Protein AF-A0AAW5JBS5-F1 (afdb_monomer_lite)

Secondary structure (DSSP, 8-state):
--------------PPPPPHHHHHHH-SS---HHHHHHHHHHHHHHHHHHHTT----S-S-----

Structure (mmCIF, N/CA/C/O backbone):
data_AF-A0AAW5JBS5-F1
#
_entry.id   AF-A0AAW5JBS5-F1
#
loop_
_atom_site.group_PDB
_atom_site.id
_atom_site.type_symbol
_atom_site.label_atom_id
_atom_site.label_alt_id
_atom_site.label_comp_id
_atom_site.label_asym_id
_atom_site.label_entity_id
_atom_site.label_seq_id
_atom_site.pdbx_PDB_ins_code
_atom_site.Cartn_x
_atom_site.Cartn_y
_atom_site.Cartn_z
_atom_site.occupancy
_atom_site.B_iso_or_equiv
_atom_site.auth_seq_id
_atom_site.auth_comp_id
_atom_site.auth_asym_id
_atom_site.auth_atom_id
_atom_site.pdbx_PDB_model_num
ATOM 1 N N . MET A 1 1 ? 11.649 46.854 -4.626 1.00 43.59 1 MET A N 1
ATOM 2 C CA . MET A 1 1 ? 10.713 46.016 -5.414 1.00 43.59 1 MET A CA 1
ATOM 3 C C . MET A 1 1 ? 10.687 44.628 -4.790 1.00 43.59 1 MET A C 1
ATOM 5 O O . MET A 1 1 ? 11.766 44.069 -4.636 1.00 43.59 1 MET A O 1
ATOM 9 N N . PRO A 1 2 ? 9.533 44.075 -4.379 1.00 52.16 2 PRO A N 1
ATOM 10 C CA . PRO A 1 2 ? 9.496 42.718 -3.849 1.00 52.16 2 PRO A CA 1
ATOM 11 C C . PRO A 1 2 ? 9.644 41.722 -5.004 1.00 52.16 2 PRO A C 1
ATOM 13 O O . PRO A 1 2 ? 8.884 41.744 -5.974 1.00 52.16 2 PRO A O 1
ATOM 16 N N . THR A 1 3 ? 10.666 40.875 -4.923 1.00 55.62 3 THR A N 1
ATOM 17 C CA . THR A 1 3 ? 10.929 39.804 -5.881 1.00 55.62 3 THR A CA 1
ATOM 18 C C . THR A 1 3 ? 9.844 38.737 -5.746 1.00 55.62 3 THR A C 1
ATOM 20 O O . THR A 1 3 ? 9.641 38.149 -4.684 1.00 55.62 3 THR A O 1
ATOM 23 N N . LYS A 1 4 ? 9.100 38.503 -6.833 1.00 54.00 4 LYS A N 1
ATOM 24 C CA . LYS A 1 4 ? 8.101 37.433 -6.912 1.00 54.00 4 LYS A CA 1
ATOM 25 C C . LYS A 1 4 ? 8.808 36.103 -6.636 1.00 54.00 4 LYS A C 1
ATOM 27 O O . LYS A 1 4 ? 9.662 35.692 -7.421 1.00 54.00 4 LYS A O 1
ATOM 32 N N . LYS A 1 5 ? 8.475 35.445 -5.520 1.00 57.97 5 LYS A N 1
ATOM 33 C CA . LYS A 1 5 ? 8.913 34.073 -5.232 1.00 57.97 5 LYS A CA 1
ATOM 34 C C . LYS A 1 5 ? 8.458 33.199 -6.396 1.00 57.97 5 LYS A C 1
ATOM 36 O O . LYS A 1 5 ? 7.260 33.071 -6.640 1.00 57.97 5 LYS A O 1
ATOM 41 N N . LYS A 1 6 ? 9.425 32.659 -7.140 1.00 50.47 6 LYS A N 1
ATOM 42 C CA . LYS A 1 6 ? 9.189 31.675 -8.191 1.00 50.47 6 LYS A CA 1
ATOM 43 C C . LYS A 1 6 ? 8.398 30.538 -7.554 1.00 50.47 6 LYS A C 1
ATOM 45 O O . LYS A 1 6 ? 8.860 29.939 -6.585 1.00 50.47 6 LYS A O 1
ATOM 50 N N . SER A 1 7 ? 7.173 30.349 -8.031 1.00 49.75 7 SER A N 1
ATOM 51 C CA . SER A 1 7 ? 6.296 29.271 -7.607 1.00 49.75 7 SER A CA 1
ATOM 52 C C . SER A 1 7 ? 7.096 27.977 -7.638 1.00 49.75 7 SER A C 1
ATOM 54 O O . SER A 1 7 ? 7.717 27.646 -8.650 1.00 49.75 7 SER A O 1
ATOM 56 N N . ALA A 1 8 ? 7.117 27.271 -6.510 1.00 54.97 8 ALA A N 1
ATOM 57 C CA . ALA A 1 8 ? 7.650 25.924 -6.411 1.00 54.97 8 ALA A CA 1
ATOM 58 C C . ALA A 1 8 ? 6.706 24.969 -7.156 1.00 54.97 8 ALA A C 1
ATOM 60 O O . ALA A 1 8 ? 6.121 24.068 -6.577 1.00 54.97 8 ALA A O 1
ATOM 61 N N . ASN A 1 9 ? 6.541 25.184 -8.460 1.00 52.47 9 ASN A N 1
ATOM 62 C CA . ASN A 1 9 ? 6.017 24.193 -9.381 1.00 52.47 9 ASN A CA 1
ATOM 63 C C . ASN A 1 9 ? 7.208 23.336 -9.831 1.00 52.47 9 ASN A C 1
ATOM 65 O O . ASN A 1 9 ? 7.535 23.232 -11.011 1.00 52.47 9 ASN A O 1
ATOM 69 N N . ALA A 1 10 ? 7.936 22.797 -8.850 1.00 54.16 10 ALA A N 1
ATOM 70 C CA . ALA A 1 10 ? 8.839 21.689 -9.079 1.00 54.16 10 ALA A CA 1
ATOM 71 C C . ALA A 1 10 ? 7.918 20.499 -9.312 1.00 54.16 10 ALA A C 1
ATOM 73 O O . ALA A 1 10 ? 7.492 19.884 -8.342 1.00 54.16 10 ALA A O 1
ATOM 74 N N . THR A 1 11 ? 7.509 20.317 -10.576 1.00 55.97 11 THR A N 1
ATOM 75 C CA . THR A 1 11 ? 6.923 19.098 -11.154 1.00 55.97 11 THR A CA 1
ATOM 76 C C . THR A 1 11 ? 6.586 18.080 -10.075 1.00 55.97 11 THR A C 1
ATOM 78 O O . THR A 1 11 ? 7.455 17.283 -9.709 1.00 55.97 11 THR A O 1
ATOM 81 N N . ALA A 1 12 ? 5.383 18.181 -9.496 1.00 62.22 12 ALA A N 1
ATOM 82 C CA . ALA A 1 12 ? 4.891 17.182 -8.564 1.00 62.22 12 ALA A CA 1
ATOM 83 C C . ALA A 1 12 ? 4.973 15.863 -9.322 1.00 62.22 12 ALA A C 1
ATOM 85 O O . ALA A 1 12 ? 4.237 15.648 -10.281 1.00 62.22 12 ALA A O 1
ATOM 86 N N . ARG A 1 13 ? 5.999 15.072 -9.007 1.00 67.69 13 ARG A N 1
ATOM 87 C CA . ARG A 1 13 ? 6.287 13.828 -9.702 1.00 67.69 13 ARG A CA 1
ATOM 88 C C . ARG A 1 13 ? 5.027 13.002 -9.530 1.00 67.69 13 ARG A C 1
ATOM 90 O O . ARG A 1 13 ? 4.670 12.734 -8.384 1.00 67.69 13 ARG A O 1
ATOM 97 N N . GLU A 1 14 ? 4.326 12.711 -10.624 1.00 76.94 14 GLU A N 1
ATOM 98 C CA . GLU A 1 14 ? 3.111 11.908 -10.552 1.00 76.94 14 GLU A CA 1
ATOM 99 C C . GLU A 1 14 ? 3.491 10.592 -9.889 1.00 76.94 14 GLU A C 1
ATOM 101 O O . GLU A 1 14 ? 4.274 9.799 -10.418 1.00 76.94 14 GLU A O 1
ATOM 106 N N . LEU A 1 15 ? 3.031 10.434 -8.650 1.00 78.31 15 LEU A N 1
ATOM 107 C CA . LEU A 1 15 ? 3.237 9.207 -7.918 1.00 78.31 15 LEU A CA 1
ATOM 108 C C . LEU A 1 15 ? 2.346 8.155 -8.574 1.00 78.31 15 LEU A C 1
ATOM 110 O O . LEU A 1 15 ? 1.186 8.452 -8.879 1.00 78.31 15 LEU A O 1
ATOM 114 N N . PRO A 1 16 ? 2.860 6.937 -8.800 1.00 80.56 16 PRO A N 1
ATOM 115 C CA . PRO A 1 16 ? 2.016 5.858 -9.273 1.00 80.56 16 PRO A CA 1
ATOM 116 C C . PRO A 1 16 ? 0.871 5.654 -8.278 1.00 80.56 16 PRO A C 1
ATOM 118 O O . PRO A 1 16 ? 1.087 5.607 -7.065 1.00 80.56 16 PRO A O 1
ATOM 121 N N . SER A 1 17 ? -0.351 5.546 -8.799 1.00 87.88 17 SER A N 1
ATOM 122 C CA . SER A 1 17 ? -1.499 5.171 -7.980 1.00 87.88 17 SER A CA 1
ATOM 123 C C . SER A 1 17 ? -1.296 3.744 -7.471 1.00 87.88 17 SER A C 1
ATOM 125 O O . SER A 1 17 ? -0.953 2.850 -8.248 1.00 87.88 17 SER A O 1
ATOM 127 N N . ILE A 1 18 ? -1.473 3.538 -6.166 1.00 86.81 18 ILE A N 1
ATOM 128 C CA . ILE A 1 18 ? -1.413 2.213 -5.548 1.00 86.81 18 ILE A CA 1
ATOM 129 C C . ILE A 1 18 ? -2.843 1.659 -5.529 1.00 86.81 18 ILE A C 1
ATOM 131 O O . ILE A 1 18 ? -3.710 2.285 -4.917 1.00 86.81 18 ILE A O 1
ATOM 135 N N . PRO A 1 19 ? -3.112 0.510 -6.177 1.00 91.44 19 PRO A N 1
ATOM 136 C CA . PRO A 1 19 ? -4.418 -0.137 -6.117 1.00 91.44 19 PRO A CA 1
ATOM 137 C C . PRO A 1 19 ? -4.872 -0.399 -4.676 1.00 91.44 19 PRO A C 1
ATOM 139 O O . PRO A 1 19 ? -4.083 -0.875 -3.858 1.00 91.44 19 PRO A O 1
ATOM 142 N N . GLN A 1 20 ? -6.152 -0.150 -4.385 1.00 89.25 20 GLN A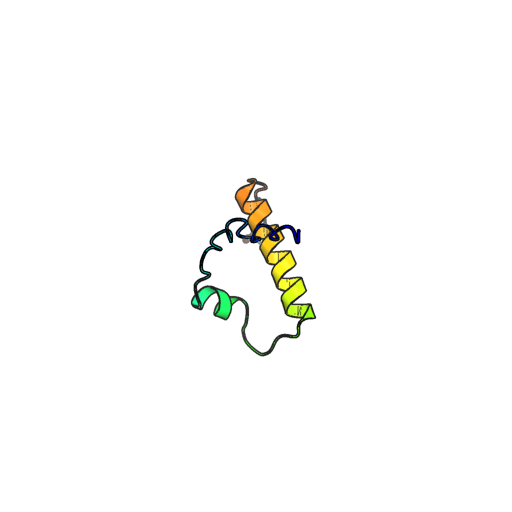 N 1
ATOM 143 C CA . GLN A 1 20 ? -6.733 -0.342 -3.050 1.00 89.25 20 GLN A CA 1
ATOM 144 C C . GLN A 1 20 ? -6.559 -1.781 -2.539 1.00 89.25 20 GLN A C 1
ATOM 146 O O . GLN A 1 20 ?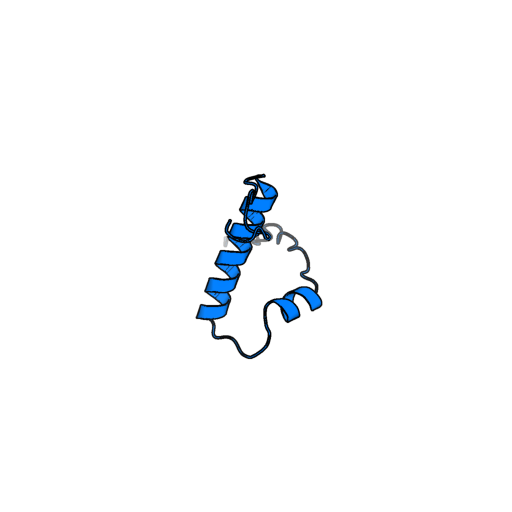 -6.146 -1.973 -1.399 1.00 89.25 20 GLN A O 1
ATOM 151 N N . GLU A 1 21 ? -6.735 -2.776 -3.409 1.00 91.25 21 GLU A N 1
ATOM 152 C CA . GLU A 1 21 ? -6.528 -4.195 -3.085 1.00 91.25 21 GLU A CA 1
ATOM 153 C C . GLU A 1 21 ? -5.123 -4.492 -2.525 1.00 91.25 21 GLU A C 1
ATOM 155 O O . GLU A 1 21 ? -4.954 -5.392 -1.705 1.00 91.25 21 GLU A O 1
ATOM 160 N N . LEU A 1 22 ? -4.089 -3.744 -2.943 1.00 89.50 22 LEU A N 1
ATOM 161 C CA . LEU A 1 22 ? -2.733 -3.912 -2.402 1.00 89.50 22 LEU A CA 1
ATOM 162 C C . LEU A 1 22 ? -2.598 -3.309 -1.001 1.00 89.50 22 LEU A C 1
ATOM 164 O O . LEU A 1 22 ? -1.861 -3.840 -0.171 1.00 89.50 22 LEU A O 1
ATOM 168 N N . ILE A 1 23 ? -3.316 -2.218 -0.731 1.00 89.56 23 ILE A N 1
ATOM 169 C CA . ILE A 1 23 ? -3.349 -1.581 0.589 1.00 89.56 23 ILE A CA 1
ATOM 170 C C . ILE A 1 23 ? -4.048 -2.511 1.582 1.00 89.56 23 ILE A C 1
ATOM 172 O O . ILE A 1 23 ? -3.530 -2.734 2.672 1.00 89.56 23 ILE A O 1
ATOM 176 N N . GLU A 1 24 ? -5.168 -3.115 1.188 1.00 90.50 24 GLU A N 1
ATOM 177 C CA . GLU A 1 24 ? -5.929 -4.055 2.024 1.00 90.50 24 GLU A CA 1
ATOM 178 C C . GLU A 1 24 ? -5.142 -5.336 2.346 1.00 90.50 24 GLU A C 1
ATOM 180 O O . GLU A 1 24 ? -5.267 -5.898 3.435 1.00 90.50 24 GLU A O 1
ATOM 185 N N . GLN A 1 25 ? -4.249 -5.775 1.452 1.00 87.31 25 GLN A N 1
ATOM 186 C CA . GLN A 1 25 ? -3.332 -6.884 1.740 1.00 87.31 25 GLN A CA 1
ATOM 187 C C . GLN A 1 25 ? -2.275 -6.527 2.794 1.00 87.31 25 GLN A C 1
ATOM 189 O O . GLN A 1 25 ? -1.880 -7.393 3.582 1.00 87.31 25 GLN A O 1
ATOM 194 N N . PHE A 1 26 ? -1.826 -5.269 2.815 1.00 84.00 26 PHE A N 1
ATOM 195 C CA . PHE A 1 26 ? -0.831 -4.766 3.765 1.00 84.00 26 PHE A CA 1
ATOM 196 C C . PHE A 1 26 ? -1.444 -4.356 5.110 1.00 84.00 26 PHE A C 1
ATOM 198 O O . PHE A 1 26 ? -0.784 -4.468 6.141 1.00 84.00 26 PHE A O 1
ATOM 205 N N . VAL A 1 27 ? -2.703 -3.911 5.114 1.00 87.06 27 VAL A N 1
ATOM 206 C CA . VAL A 1 27 ? -3.393 -3.355 6.283 1.00 87.06 27 VAL A CA 1
ATOM 207 C C . VAL A 1 27 ? -4.648 -4.174 6.582 1.00 87.06 27 VAL A C 1
ATOM 209 O O . VAL A 1 27 ? -5.702 -3.967 5.992 1.00 87.06 27 VAL A O 1
ATOM 212 N N . LYS A 1 28 ? -4.551 -5.100 7.544 1.00 81.81 28 LYS A N 1
ATOM 213 C CA . LYS A 1 28 ? -5.652 -6.010 7.935 1.00 81.81 28 LYS A CA 1
ATOM 214 C C . LYS A 1 28 ? -6.483 -5.526 9.133 1.00 81.81 28 LYS A C 1
ATOM 216 O O . LYS A 1 28 ? -7.301 -6.271 9.664 1.00 81.81 28 LYS A O 1
ATOM 221 N N . GLY A 1 29 ? -6.249 -4.301 9.595 1.00 85.44 29 GLY A N 1
ATOM 222 C CA . GLY A 1 29 ? -6.891 -3.715 10.769 1.00 85.44 29 GLY A CA 1
ATOM 223 C C . GLY A 1 29 ? -6.185 -2.431 11.209 1.00 85.44 29 GLY A C 1
ATOM 224 O O . GLY A 1 29 ? -5.272 -1.973 10.518 1.00 85.44 29 GLY A O 1
ATOM 225 N N . PRO A 1 30 ? -6.581 -1.835 12.346 1.00 89.94 30 PRO A N 1
ATOM 226 C CA . PRO A 1 30 ? -5.916 -0.651 12.877 1.00 89.94 30 PRO A CA 1
ATOM 227 C C . PRO A 1 30 ? -4.417 -0.910 13.090 1.00 89.94 30 PRO A C 1
ATOM 229 O O . PRO A 1 30 ? -4.041 -1.835 13.808 1.00 89.94 30 PRO A O 1
ATOM 232 N N . MET A 1 31 ? -3.562 -0.093 12.474 1.00 92.88 31 MET A N 1
ATOM 233 C CA . MET A 1 31 ? -2.110 -0.135 12.661 1.00 92.88 31 MET A CA 1
ATOM 234 C C . MET A 1 31 ? -1.629 1.139 13.350 1.00 92.88 31 MET A C 1
ATOM 236 O O . MET A 1 31 ? -2.141 2.230 13.090 1.00 92.88 31 MET A O 1
ATOM 240 N N . SER A 1 32 ? -0.623 1.005 14.215 1.00 94.69 32 SER A N 1
ATOM 241 C CA . SER A 1 32 ? 0.093 2.159 14.756 1.00 94.69 32 SER A CA 1
ATOM 242 C C . SER A 1 32 ? 0.965 2.806 13.675 1.00 94.69 32 SER A C 1
ATOM 244 O O . SER A 1 32 ? 1.346 2.165 12.692 1.00 94.69 32 SER A O 1
ATOM 246 N N . ALA A 1 33 ? 1.321 4.078 13.869 1.00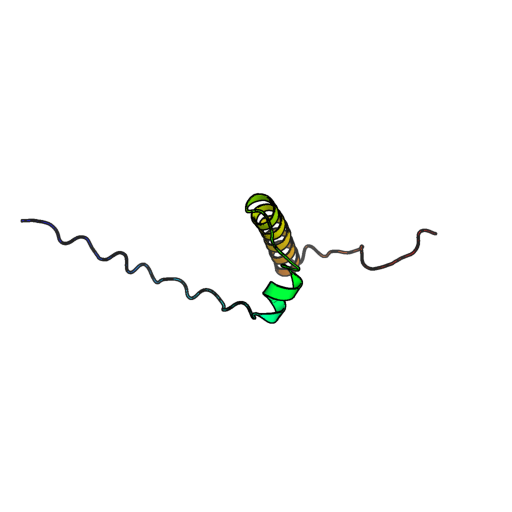 94.38 33 ALA A N 1
ATOM 247 C CA . ALA A 1 33 ? 2.234 4.784 12.967 1.00 94.38 33 ALA A CA 1
ATOM 248 C C . ALA A 1 33 ? 3.601 4.081 12.853 1.00 94.38 33 ALA A C 1
ATOM 250 O O . ALA A 1 33 ? 4.168 4.009 11.765 1.00 94.38 33 ALA A O 1
ATOM 251 N N . GLU A 1 34 ? 4.090 3.512 13.956 1.00 94.81 34 GLU A N 1
ATOM 252 C CA . GLU A 1 34 ? 5.334 2.735 14.013 1.00 94.81 34 GLU A CA 1
ATOM 253 C C . GLU 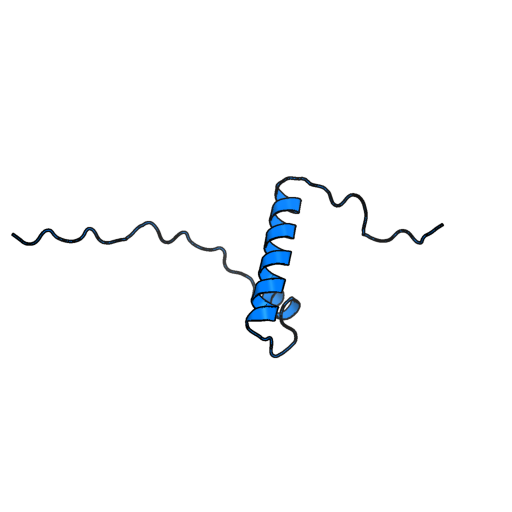A 1 34 ? 5.243 1.477 13.142 1.00 94.81 34 GLU A C 1
ATOM 255 O O . GLU A 1 34 ? 6.085 1.268 12.272 1.00 94.81 34 GLU A O 1
ATOM 260 N N . ALA A 1 35 ? 4.165 0.696 13.277 1.00 91.69 35 ALA A N 1
ATOM 261 C CA . ALA A 1 35 ? 3.964 -0.504 12.469 1.00 91.69 35 ALA A CA 1
ATOM 262 C C . ALA A 1 35 ? 3.845 -0.178 10.967 1.00 91.69 35 ALA A C 1
ATOM 264 O O . ALA A 1 35 ? 4.329 -0.932 10.122 1.00 91.69 35 ALA A O 1
ATOM 265 N N . ILE A 1 36 ? 3.226 0.958 10.621 1.00 92.81 36 ILE A N 1
ATOM 266 C CA . ILE A 1 36 ? 3.146 1.452 9.236 1.00 92.81 36 ILE A CA 1
ATOM 267 C C . ILE A 1 36 ? 4.539 1.812 8.706 1.00 92.81 36 ILE A C 1
ATOM 269 O O . ILE A 1 36 ? 4.869 1.491 7.559 1.00 92.81 36 ILE A O 1
ATOM 273 N N . GLN A 1 37 ? 5.363 2.473 9.522 1.00 93.81 37 GLN A N 1
ATOM 274 C CA . GLN A 1 37 ? 6.725 2.847 9.151 1.00 93.81 37 GLN A CA 1
ATOM 275 C C . GLN A 1 37 ? 7.593 1.608 8.908 1.00 93.81 37 GLN A C 1
ATOM 277 O O . GLN A 1 37 ? 8.255 1.527 7.869 1.00 93.81 37 GLN A O 1
ATOM 282 N N . ASP A 1 38 ? 7.545 0.631 9.812 1.00 92.94 38 ASP A N 1
ATOM 283 C CA . ASP A 1 38 ? 8.307 -0.613 9.700 1.00 92.94 38 ASP A CA 1
ATOM 284 C C . ASP A 1 38 ? 7.905 -1.402 8.447 1.00 92.94 38 ASP A C 1
ATOM 286 O O . ASP A 1 38 ? 8.760 -1.803 7.649 1.00 92.94 38 ASP A O 1
ATOM 290 N N . ALA A 1 39 ? 6.597 -1.540 8.208 1.00 90.38 39 ALA A N 1
ATOM 291 C CA . ALA A 1 39 ? 6.064 -2.191 7.014 1.00 90.38 39 ALA A CA 1
ATOM 292 C C . ALA A 1 39 ? 6.511 -1.478 5.723 1.00 90.38 39 ALA A C 1
ATOM 294 O O . ALA A 1 39 ? 6.909 -2.124 4.749 1.00 90.38 39 ALA A O 1
ATOM 295 N N . SER A 1 40 ? 6.518 -0.143 5.725 1.00 91.69 40 SER A N 1
ATOM 296 C CA . SER A 1 40 ? 6.959 0.666 4.584 1.00 91.69 40 SER A CA 1
ATOM 297 C C . SER A 1 40 ? 8.454 0.506 4.296 1.00 91.69 40 SER A C 1
ATOM 299 O O . SER A 1 40 ? 8.851 0.414 3.131 1.00 91.69 40 SER A O 1
ATOM 301 N N . MET A 1 41 ? 9.299 0.445 5.333 1.00 94.12 41 MET A N 1
ATOM 302 C CA . MET A 1 41 ? 10.736 0.199 5.166 1.00 94.12 41 MET A CA 1
ATOM 303 C C . MET A 1 41 ? 11.004 -1.188 4.579 1.00 94.12 41 MET A C 1
ATOM 305 O O . MET A 1 41 ? 11.773 -1.305 3.621 1.00 94.12 41 MET A O 1
ATOM 309 N N . ALA A 1 42 ? 10.336 -2.220 5.105 1.00 90.62 42 ALA A N 1
ATOM 310 C CA . ALA A 1 42 ? 10.446 -3.584 4.598 1.00 90.62 42 ALA A CA 1
ATOM 311 C C . ALA A 1 42 ? 10.013 -3.676 3.125 1.00 90.62 42 ALA A C 1
ATOM 313 O O . ALA A 1 42 ? 10.732 -4.242 2.298 1.00 90.62 42 ALA A O 1
ATOM 314 N N . PHE A 1 43 ? 8.888 -3.049 2.767 1.00 90.88 43 PHE A N 1
ATOM 315 C CA . PHE A 1 43 ? 8.393 -3.025 1.392 1.00 90.88 43 PHE A CA 1
ATOM 316 C C . PHE A 1 43 ? 9.346 -2.293 0.441 1.00 90.88 43 PHE A C 1
ATOM 318 O O . PHE A 1 43 ? 9.692 -2.813 -0.620 1.00 90.88 43 PHE A O 1
ATOM 325 N N . LYS A 1 44 ? 9.842 -1.114 0.837 1.00 92.12 44 LYS 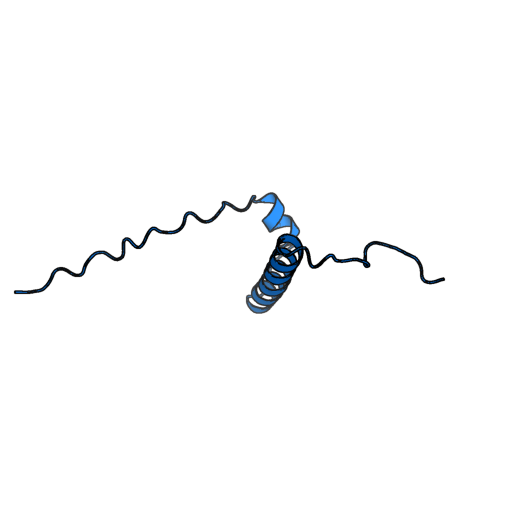A N 1
ATOM 326 C CA . LYS A 1 44 ? 10.816 -0.353 0.043 1.00 92.12 44 LYS A CA 1
ATOM 327 C C . LYS A 1 44 ? 12.086 -1.164 -0.216 1.00 92.12 44 LYS A C 1
ATOM 329 O O . LYS A 1 44 ? 12.591 -1.142 -1.337 1.00 92.12 44 LYS A O 1
ATOM 334 N N . LYS A 1 45 ? 12.590 -1.885 0.790 1.00 92.81 45 LYS A N 1
ATOM 335 C CA . LYS A 1 45 ? 13.746 -2.778 0.635 1.00 92.81 45 LYS A CA 1
ATOM 336 C C . LYS A 1 45 ? 13.463 -3.876 -0.393 1.00 92.81 45 LYS A C 1
ATOM 338 O O . LYS A 1 45 ? 14.239 -4.024 -1.332 1.00 92.81 45 LYS A O 1
ATOM 343 N N . ALA A 1 46 ? 12.333 -4.571 -0.265 1.00 90.69 46 ALA A N 1
ATOM 344 C CA . ALA A 1 46 ? 11.950 -5.641 -1.186 1.00 90.69 46 ALA A CA 1
ATOM 345 C C . ALA A 1 46 ? 11.813 -5.151 -2.641 1.00 90.69 46 ALA A C 1
ATOM 347 O O . ALA A 1 46 ? 12.264 -5.827 -3.565 1.00 90.69 46 ALA A O 1
ATOM 348 N N . LEU A 1 47 ? 11.247 -3.955 -2.858 1.00 90.62 47 LEU A N 1
ATOM 349 C CA . LEU A 1 47 ? 11.162 -3.345 -4.191 1.00 90.62 47 LEU A CA 1
ATOM 350 C C . LEU A 1 47 ? 12.544 -3.073 -4.794 1.00 90.62 47 LEU A C 1
ATOM 352 O O . LEU A 1 47 ? 12.757 -3.340 -5.975 1.00 90.62 47 LEU A O 1
ATOM 356 N N . ILE A 1 48 ? 13.479 -2.553 -3.993 1.00 90.44 48 ILE A N 1
ATOM 357 C CA . ILE A 1 48 ? 14.848 -2.271 -4.436 1.00 90.44 48 ILE A CA 1
ATOM 358 C C . ILE A 1 48 ? 15.569 -3.573 -4.793 1.00 90.44 48 ILE A C 1
ATOM 360 O O . ILE A 1 48 ? 16.161 -3.658 -5.862 1.00 90.44 48 ILE A O 1
ATOM 364 N N . GLU A 1 49 ? 15.481 -4.601 -3.951 1.00 88.12 49 GLU A N 1
ATOM 365 C CA . GLU A 1 49 ? 16.112 -5.901 -4.216 1.00 88.12 49 GLU A CA 1
ATOM 366 C C . GLU A 1 49 ? 15.554 -6.556 -5.482 1.00 88.12 49 GLU A C 1
ATOM 368 O O . GLU A 1 49 ? 16.316 -7.016 -6.334 1.00 88.12 49 GLU A O 1
ATOM 373 N N . ARG A 1 50 ? 14.229 -6.498 -5.669 1.00 87.12 50 ARG A N 1
ATOM 374 C CA . ARG A 1 50 ? 13.572 -6.993 -6.881 1.00 87.12 50 ARG A CA 1
ATOM 375 C C . ARG A 1 50 ? 13.989 -6.218 -8.131 1.00 87.12 50 ARG A C 1
ATOM 377 O O . ARG A 1 50 ? 14.183 -6.835 -9.174 1.00 87.12 50 ARG A O 1
ATOM 384 N N . ALA A 1 51 ? 14.104 -4.894 -8.044 1.00 86.88 51 ALA A N 1
ATOM 385 C CA . ALA A 1 51 ? 14.472 -4.045 -9.175 1.00 86.88 51 ALA A CA 1
ATOM 386 C C . ALA A 1 51 ? 15.961 -4.148 -9.540 1.00 86.88 51 ALA A C 1
ATOM 388 O O . ALA A 1 51 ? 16.309 -4.047 -10.713 1.00 86.88 51 ALA A O 1
ATOM 389 N N . LEU A 1 52 ? 16.833 -4.354 -8.551 1.00 89.38 52 LEU A N 1
ATOM 390 C CA . LEU A 1 52 ? 18.280 -4.459 -8.748 1.00 89.38 52 LEU A CA 1
ATOM 391 C C . LEU A 1 52 ? 18.749 -5.880 -9.090 1.00 89.38 52 LEU A C 1
ATOM 393 O O . LEU A 1 52 ? 19.946 -6.085 -9.268 1.00 89.38 52 LEU A O 1
ATOM 397 N N . GLY A 1 53 ? 17.839 -6.856 -9.180 1.00 69.56 53 GLY A N 1
ATOM 398 C CA . GLY A 1 53 ? 18.215 -8.246 -9.443 1.00 69.56 53 GLY A CA 1
ATOM 399 C C . GLY A 1 53 ? 19.065 -8.848 -8.323 1.00 69.56 53 GLY A C 1
ATOM 400 O O . GLY A 1 53 ? 19.804 -9.797 -8.562 1.00 69.56 53 GLY A O 1
ATOM 401 N N . ALA A 1 54 ? 18.971 -8.312 -7.099 1.00 61.62 54 ALA A N 1
ATOM 402 C CA . ALA A 1 54 ? 19.452 -9.001 -5.909 1.00 61.62 54 ALA A CA 1
ATOM 403 C C . ALA A 1 54 ? 18.430 -10.102 -5.618 1.00 61.62 54 ALA A C 1
ATOM 405 O O . ALA A 1 54 ? 17.496 -9.941 -4.833 1.00 61.62 54 ALA A O 1
ATOM 406 N N . GLU A 1 55 ? 18.529 -11.173 -6.398 1.00 53.19 55 GLU A N 1
ATOM 407 C CA . GLU A 1 55 ? 17.664 -12.332 -6.333 1.00 53.19 55 GLU A CA 1
ATOM 408 C C . GLU A 1 55 ? 17.591 -12.817 -4.883 1.00 53.19 55 GLU A C 1
ATOM 410 O O . GLU A 1 55 ? 18.598 -13.195 -4.286 1.00 53.19 55 GLU A O 1
ATOM 415 N N . LEU A 1 56 ? 16.377 -12.885 -4.334 1.00 56.28 56 LEU A N 1
ATOM 416 C CA . LEU A 1 56 ? 16.040 -13.933 -3.376 1.00 56.28 56 LEU A CA 1
ATOM 417 C C . LEU A 1 56 ? 16.136 -15.281 -4.112 1.00 56.28 56 LEU A C 1
ATOM 419 O O . LEU A 1 56 ? 15.136 -15.948 -4.372 1.00 56.28 56 LEU A O 1
ATOM 423 N N . GLY A 1 57 ? 17.361 -15.684 -4.449 1.00 53.53 57 GLY A N 1
ATOM 424 C CA . GLY A 1 57 ? 17.730 -17.079 -4.365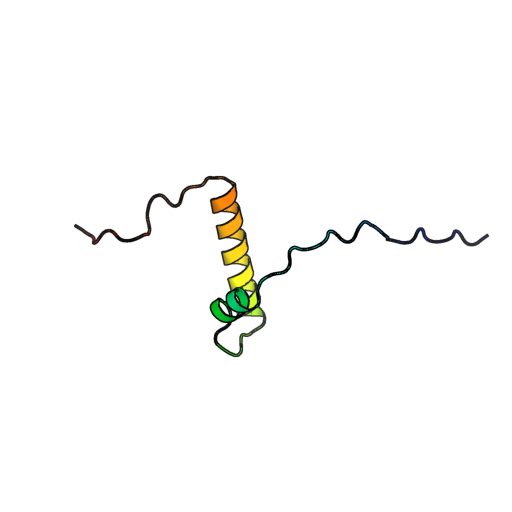 1.00 53.53 57 GLY A CA 1
ATOM 425 C C . GLY A 1 57 ? 17.482 -17.485 -2.917 1.00 53.53 57 GLY A C 1
ATOM 426 O O . GLY A 1 57 ? 18.104 -16.949 -2.008 1.00 53.53 57 GLY A O 1
ATOM 427 N N . HIS A 1 58 ? 16.530 -18.396 -2.730 1.00 53.09 58 HIS A N 1
ATOM 428 C CA . HIS A 1 58 ? 16.128 -19.001 -1.460 1.00 53.09 58 HIS A CA 1
ATOM 429 C C . HIS A 1 58 ? 15.422 -18.082 -0.457 1.00 53.09 58 HIS A C 1
ATOM 431 O O . HIS A 1 58 ? 16.055 -17.470 0.381 1.00 53.09 58 HIS A O 1
ATOM 437 N N . HIS A 1 59 ? 14.086 -18.087 -0.478 1.00 53.09 59 HIS A N 1
ATOM 438 C CA . HIS A 1 59 ? 13.257 -18.481 0.681 1.00 53.09 59 HIS A CA 1
ATOM 439 C C . HIS A 1 59 ? 11.796 -18.745 0.252 1.00 53.09 59 HIS A C 1
ATOM 441 O O . HIS A 1 59 ? 10.843 -18.405 0.946 1.00 53.09 59 HIS A O 1
ATOM 447 N N . LEU A 1 60 ? 11.606 -19.398 -0.901 1.00 61.81 60 LEU A N 1
ATOM 448 C CA . LEU A 1 60 ? 10.336 -20.029 -1.269 1.00 61.81 60 LEU A CA 1
ATOM 449 C C . LEU A 1 60 ? 10.526 -21.557 -1.270 1.00 61.81 60 LEU A C 1
ATOM 451 O O . LEU A 1 60 ? 10.736 -22.164 -2.311 1.00 61.81 60 LEU A O 1
ATOM 455 N N . GLY A 1 61 ? 10.488 -22.159 -0.075 1.00 58.00 61 GLY A N 1
ATOM 456 C CA . GLY A 1 61 ? 9.993 -23.531 0.124 1.00 58.00 61 GLY A CA 1
ATOM 457 C C . GLY A 1 61 ? 10.866 -24.735 -0.263 1.00 58.00 61 GLY A C 1
ATOM 458 O O . GLY A 1 61 ? 10.407 -25.564 -1.040 1.00 58.00 61 GLY A O 1
ATOM 459 N N . TYR A 1 62 ? 12.023 -24.939 0.376 1.00 50.00 62 TYR A N 1
ATOM 460 C CA . TYR A 1 62 ? 12.561 -26.302 0.545 1.00 50.00 62 TYR A CA 1
ATOM 461 C C . TYR A 1 62 ? 12.424 -26.735 2.013 1.00 50.00 62 TYR A C 1
ATOM 463 O O . TYR A 1 62 ? 12.795 -25.950 2.891 1.00 50.00 62 TYR A O 1
ATOM 471 N N . PRO A 1 63 ? 11.899 -27.940 2.317 1.00 45.78 63 PRO A N 1
ATOM 472 C CA . PRO A 1 63 ? 12.043 -28.509 3.649 1.00 45.78 63 PRO A CA 1
ATOM 473 C C . PRO A 1 63 ? 13.527 -28.773 3.914 1.00 45.78 63 PRO A C 1
ATOM 475 O O . PRO A 1 63 ? 14.247 -29.238 3.032 1.00 45.78 63 PRO A O 1
ATOM 478 N N . GLN A 1 64 ? 13.967 -28.462 5.132 1.00 48.19 64 GLN A N 1
ATOM 479 C CA . GLN A 1 64 ? 15.246 -28.914 5.671 1.00 48.19 64 GLN A CA 1
ATOM 480 C C . GLN A 1 64 ? 15.352 -30.439 5.496 1.00 48.19 64 GLN A C 1
ATOM 482 O O . GLN A 1 64 ? 14.556 -31.188 6.067 1.00 48.19 64 GLN A O 1
ATOM 487 N N . GLY A 1 65 ? 16.270 -30.864 4.630 1.00 52.19 65 GLY A N 1
ATOM 488 C CA . GLY A 1 65 ? 16.810 -32.219 4.605 1.00 52.19 65 GLY A CA 1
ATOM 489 C C . GLY A 1 65 ? 18.049 -32.273 5.477 1.00 52.19 65 GLY A C 1
ATOM 490 O O . GLY A 1 65 ? 18.789 -31.261 5.475 1.00 52.19 65 GLY A O 1
#

pLDDT: mean 75.52, std 17.56, range [43.59, 94.81]

Foldseek 3Di:
DDDPDDPPPVPPPPDDDDDPVVVCVLDVDDDDPVSVVVSVVVVVVVVCCVVVVVDPPDDDDDPDD

Sequence (65 aa):
MPTKKKSANATARELPSIPQELIEQFVKGPMSAEAIQDASMAFKKALIERALGAELGHHLGYPQG

Organism: Pseudomonas savastanoi (NCBI:txid29438)

Radius of gyration: 19.96 Å; chains: 1; bounding box: 26×78×26 Å